Protein AF-A0A7J9KV29-F1 (afdb_monomer_lite)

InterPro domains:
  IPR006600 HTH CenpB-type DNA-binding domain [PF03221] (2-43)
  IPR006600 HTH CenpB-type DNA-binding domain [PS51253] (1-45)
  IPR009057 Homedomain-like superfamily [SSF46689] (1-42)

Foldseek 3Di:
DDLVVVQVVVQVVCCVVPNCPPVPDDCDPVVSVVVCVVVVPDDDDDDPCVVVDDVVVCVVVVVVVVVVCVVDDPVPDDDCPVVVVVVVVVVVVVVVVVD

Structure (mmCIF, N/CA/C/O backbone):
data_AF-A0A7J9KV29-F1
#
_entry.id   AF-A0A7J9KV29-F1
#
loop_
_atom_site.group_PDB
_atom_site.id
_atom_site.type_symbol
_atom_site.label_atom_id
_atom_site.label_alt_id
_atom_site.label_comp_id
_atom_site.label_asym_id
_atom_site.label_entity_id
_atom_site.label_seq_id
_atom_site.pdbx_PDB_ins_code
_atom_site.Cartn_x
_atom_site.Cartn_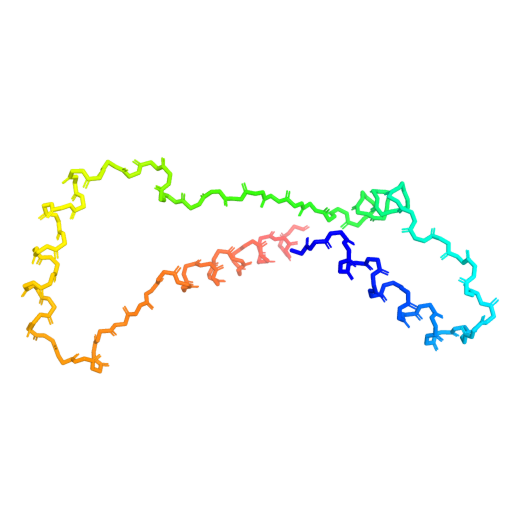y
_atom_site.Cartn_z
_atom_site.occupancy
_atom_site.B_iso_or_equiv
_atom_site.auth_seq_id
_atom_site.auth_comp_id
_atom_site.auth_asym_id
_atom_site.auth_atom_id
_atom_site.pdbx_PDB_model_num
ATOM 1 N N . MET A 1 1 ? 3.122 -1.171 -4.102 1.00 67.88 1 MET A N 1
ATOM 2 C CA . MET A 1 1 ? 4.313 -0.743 -4.874 1.00 67.88 1 MET A CA 1
ATOM 3 C C . MET A 1 1 ? 3.875 -0.362 -6.281 1.00 67.88 1 MET A C 1
ATOM 5 O O . MET A 1 1 ? 3.303 -1.204 -6.965 1.00 67.88 1 MET A O 1
ATOM 9 N N . THR A 1 2 ? 4.056 0.896 -6.693 1.00 84.44 2 THR A N 1
ATOM 10 C CA . THR A 1 2 ? 3.609 1.370 -8.018 1.00 84.44 2 THR A CA 1
ATOM 11 C C . THR A 1 2 ? 4.669 1.111 -9.092 1.00 84.44 2 THR A C 1
ATOM 13 O O . THR A 1 2 ? 5.845 0.903 -8.790 1.00 84.44 2 THR A O 1
ATOM 16 N N . GLY A 1 3 ? 4.259 1.100 -10.365 1.00 86.88 3 GLY A N 1
ATOM 17 C CA . GLY A 1 3 ? 5.184 0.939 -11.494 1.00 86.88 3 GLY A CA 1
ATOM 18 C C . GLY A 1 3 ? 6.237 2.047 -11.577 1.00 86.88 3 GLY A C 1
ATOM 19 O O . GLY A 1 3 ? 7.414 1.763 -11.794 1.00 86.88 3 GLY A O 1
ATOM 20 N N . GLU A 1 4 ? 5.824 3.283 -11.302 1.00 90.69 4 GLU A N 1
ATOM 21 C CA . GLU A 1 4 ? 6.693 4.464 -11.313 1.00 90.69 4 GLU A CA 1
ATOM 22 C C . GLU A 1 4 ? 7.807 4.385 -10.266 1.00 90.69 4 GLU A C 1
ATOM 24 O O . GLU A 1 4 ? 8.947 4.761 -10.543 1.00 90.69 4 GLU A O 1
ATOM 29 N N . MET A 1 5 ? 7.518 3.839 -9.078 1.00 91.50 5 MET A N 1
ATOM 30 C CA . MET A 1 5 ? 8.542 3.618 -8.051 1.00 91.50 5 MET A CA 1
ATOM 31 C C . MET A 1 5 ? 9.633 2.660 -8.540 1.00 91.50 5 MET A C 1
ATOM 33 O O . MET A 1 5 ? 10.817 2.921 -8.334 1.00 91.50 5 MET A O 1
ATOM 37 N N . ILE A 1 6 ? 9.248 1.575 -9.219 1.00 91.62 6 ILE A N 1
ATOM 38 C CA . ILE A 1 6 ? 10.193 0.593 -9.769 1.00 91.62 6 ILE A CA 1
ATOM 39 C C . ILE A 1 6 ? 11.062 1.246 -10.847 1.00 91.62 6 ILE A C 1
ATOM 41 O O . ILE A 1 6 ? 12.283 1.107 -10.820 1.00 91.62 6 ILE A O 1
ATOM 45 N N . GLN A 1 7 ? 10.458 2.004 -11.764 1.00 92.50 7 GLN A N 1
ATOM 46 C CA . GLN A 1 7 ? 11.192 2.718 -12.815 1.00 92.50 7 GLN A CA 1
ATOM 47 C C . GLN A 1 7 ? 12.158 3.757 -12.230 1.00 92.50 7 GLN A C 1
ATOM 49 O O . GLN A 1 7 ? 13.289 3.875 -12.696 1.00 92.50 7 GLN A O 1
ATOM 54 N N . THR A 1 8 ? 11.743 4.481 -11.189 1.00 92.94 8 THR A N 1
ATOM 55 C CA . THR A 1 8 ? 12.582 5.479 -10.506 1.00 92.94 8 THR A CA 1
ATOM 56 C C . THR A 1 8 ? 13.787 4.818 -9.847 1.00 92.94 8 THR A C 1
ATOM 58 O O . THR A 1 8 ? 14.922 5.236 -10.073 1.00 92.94 8 THR A O 1
ATOM 61 N N . LYS A 1 9 ? 13.572 3.719 -9.113 1.00 93.00 9 LYS A N 1
ATOM 62 C CA . LYS A 1 9 ? 14.666 2.962 -8.491 1.00 93.00 9 LYS A CA 1
ATOM 63 C C . LYS A 1 9 ? 15.601 2.322 -9.508 1.00 93.00 9 LYS A C 1
ATOM 65 O O . LYS A 1 9 ? 16.810 2.330 -9.299 1.00 93.00 9 LYS A O 1
ATOM 70 N N . ALA A 1 10 ? 15.077 1.838 -10.629 1.00 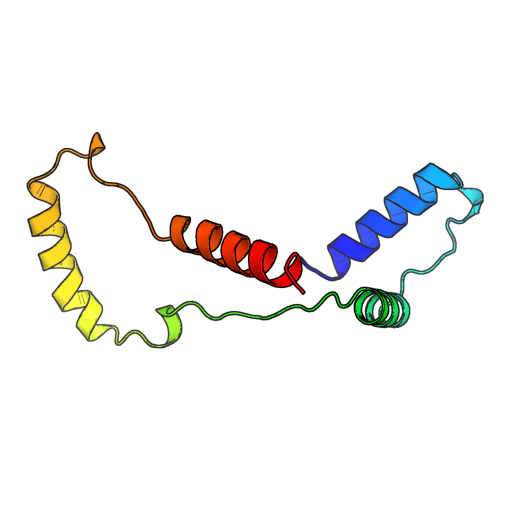91.12 10 ALA A N 1
ATOM 71 C CA . ALA A 1 10 ? 15.901 1.299 -11.702 1.00 91.12 10 ALA A CA 1
ATOM 72 C C . ALA A 1 10 ? 16.803 2.376 -12.336 1.00 91.12 10 ALA A C 1
ATOM 74 O O . ALA A 1 10 ? 17.981 2.114 -12.579 1.00 91.12 10 ALA A O 1
ATOM 75 N N . LYS A 1 11 ? 16.296 3.606 -12.517 1.00 90.62 11 LYS A N 1
ATOM 76 C CA . LYS A 1 11 ? 17.093 4.760 -12.978 1.00 90.62 11 LYS A CA 1
ATOM 77 C C . LYS A 1 11 ? 18.197 5.134 -11.991 1.00 90.62 11 LYS A C 1
ATOM 79 O O . LYS A 1 11 ? 19.343 5.301 -12.401 1.00 90.62 11 LYS A O 1
ATOM 84 N N . GLU A 1 12 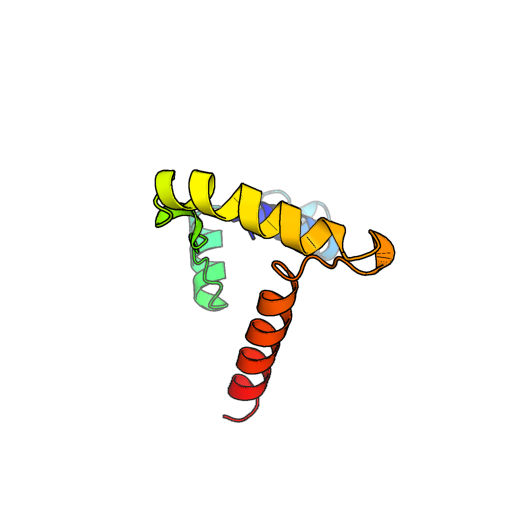? 17.869 5.236 -10.702 1.00 91.56 12 GLU A N 1
ATOM 85 C CA . GLU A 1 12 ? 18.857 5.499 -9.644 1.00 91.56 12 GLU A CA 1
ATOM 86 C C . GLU A 1 12 ? 19.967 4.439 -9.648 1.00 91.56 12 GLU A C 1
ATOM 88 O O . GLU A 1 12 ? 21.152 4.770 -9.579 1.00 91.56 12 GLU A O 1
ATOM 93 N N . PHE A 1 13 ? 19.590 3.164 -9.777 1.00 91.06 13 PHE A N 1
ATOM 94 C CA . PHE A 1 13 ? 20.535 2.052 -9.796 1.00 91.06 13 PHE A CA 1
ATOM 95 C C . PHE A 1 13 ? 21.436 2.084 -11.035 1.00 91.06 13 PHE A C 1
ATOM 97 O O . PHE A 1 13 ? 22.650 1.932 -10.915 1.00 91.06 13 PHE A O 1
ATOM 104 N N . LEU A 1 14 ? 20.866 2.350 -12.214 1.00 90.88 14 LEU A N 1
ATOM 105 C CA . LEU A 1 14 ? 21.622 2.483 -13.460 1.00 90.88 14 LEU A CA 1
ATOM 106 C C . LEU A 1 14 ? 22.662 3.606 -13.361 1.00 90.88 14 LEU A C 1
ATOM 108 O O . LEU A 1 14 ? 23.831 3.382 -13.678 1.00 90.88 14 LEU A O 1
ATOM 112 N N . LYS A 1 15 ? 22.260 4.774 -12.844 1.00 89.25 15 LYS A N 1
ATOM 113 C CA . LYS A 1 15 ? 23.159 5.915 -12.624 1.00 89.25 15 LYS A CA 1
ATOM 114 C C . LYS A 1 15 ? 24.268 5.585 -11.623 1.00 89.25 15 LYS A C 1
ATOM 116 O O . LYS A 1 15 ? 25.414 5.969 -11.832 1.00 89.25 15 LYS A O 1
ATOM 121 N N . LYS A 1 16 ? 23.961 4.847 -10.553 1.00 90.69 16 LYS A N 1
ATOM 122 C CA . LYS A 1 16 ? 24.962 4.432 -9.558 1.00 90.69 16 LYS A CA 1
ATOM 123 C C . LYS A 1 16 ? 26.000 3.464 -10.136 1.00 90.69 16 LYS A C 1
ATOM 125 O O . LYS A 1 16 ? 27.164 3.543 -9.761 1.00 90.69 16 LYS A O 1
ATOM 130 N N . MET A 1 17 ? 25.583 2.558 -11.018 1.00 88.88 17 MET A N 1
ATOM 131 C CA . MET A 1 17 ? 26.453 1.515 -11.573 1.00 88.88 17 MET A CA 1
ATOM 132 C C . MET A 1 17 ? 27.300 2.000 -12.752 1.00 88.88 17 MET A C 1
ATOM 134 O O . MET A 1 17 ? 28.449 1.588 -12.882 1.00 88.88 17 MET A O 1
ATOM 138 N N . TYR A 1 18 ? 26.740 2.859 -13.607 1.00 86.69 18 TYR A N 1
ATOM 139 C CA . TYR A 1 18 ? 27.348 3.224 -14.894 1.00 86.69 18 TYR A CA 1
ATOM 140 C C . TYR A 1 18 ? 27.547 4.737 -15.081 1.00 86.69 18 TYR A C 1
ATOM 142 O O . TYR A 1 18 ? 27.979 5.171 -16.149 1.00 86.69 18 TYR A O 1
ATOM 150 N N . GLY A 1 19 ? 27.247 5.555 -14.067 1.00 82.19 19 GLY A N 1
ATOM 151 C CA . GLY A 1 19 ? 27.303 7.014 -14.172 1.00 82.19 19 GLY A CA 1
ATOM 152 C C . GLY A 1 19 ? 26.278 7.561 -15.172 1.00 82.19 19 GLY A C 1
ATOM 153 O O . GLY A 1 19 ? 25.225 6.965 -15.395 1.00 82.19 19 GLY A O 1
ATOM 154 N N . ASP A 1 20 ? 26.588 8.698 -15.798 1.00 76.00 20 ASP A N 1
ATOM 155 C CA . ASP A 1 20 ? 25.697 9.347 -16.774 1.00 76.00 20 ASP A CA 1
ATOM 156 C C . ASP A 1 20 ? 25.825 8.774 -18.206 1.00 76.00 20 ASP A C 1
ATOM 158 O O . ASP A 1 20 ? 25.085 9.174 -19.105 1.00 76.00 20 ASP A O 1
ATOM 162 N N . ALA A 1 21 ? 26.713 7.792 -18.420 1.00 65.12 21 ALA A N 1
ATOM 163 C CA . ALA A 1 21 ? 27.001 7.198 -19.732 1.00 65.12 21 ALA A CA 1
ATOM 164 C C . ALA A 1 21 ? 25.817 6.427 -20.353 1.00 65.12 21 ALA A C 1
ATOM 166 O O . ALA A 1 21 ? 25.775 6.250 -21.564 1.00 65.12 21 ALA A O 1
ATOM 167 N N . ASN A 1 22 ? 24.848 5.998 -19.536 1.00 64.31 22 ASN A N 1
ATOM 168 C CA . ASN A 1 22 ? 23.661 5.243 -19.963 1.00 64.31 22 ASN A CA 1
ATOM 169 C C . ASN A 1 22 ? 22.345 6.012 -19.735 1.00 64.31 22 ASN A C 1
ATOM 171 O O . ASN A 1 22 ? 21.285 5.404 -19.568 1.00 64.31 22 ASN A O 1
ATOM 175 N N . SER A 1 23 ? 22.391 7.350 -19.724 1.00 64.94 23 SER A N 1
ATOM 176 C CA . SER A 1 23 ? 21.207 8.200 -19.493 1.00 64.94 23 SER A CA 1
ATOM 177 C C . SER A 1 23 ? 20.078 8.012 -20.521 1.00 64.94 23 SER A C 1
ATOM 179 O O . SER A 1 23 ? 18.931 8.351 -20.235 1.00 64.94 23 SER A O 1
ATOM 181 N N . GLU A 1 24 ? 20.372 7.413 -21.678 1.00 74.75 24 GLU A N 1
ATOM 182 C CA . GLU A 1 24 ? 19.407 7.149 -22.751 1.00 74.75 24 GLU A CA 1
ATOM 183 C C . GLU A 1 24 ? 18.545 5.894 -22.536 1.00 74.75 24 GLU A C 1
ATOM 185 O O . GLU A 1 24 ? 17.562 5.698 -23.257 1.00 74.75 24 GLU A O 1
ATOM 190 N N . PHE A 1 25 ? 18.864 5.026 -21.563 1.00 84.44 25 PHE A N 1
ATOM 191 C CA . PHE A 1 25 ? 18.069 3.814 -21.360 1.00 84.44 25 PHE A CA 1
ATOM 192 C C . PHE A 1 25 ? 16.649 4.159 -20.891 1.00 84.44 25 PHE A C 1
ATOM 194 O O . PHE A 1 25 ? 16.414 4.607 -19.764 1.00 84.44 25 PHE A O 1
ATOM 201 N N . ASN A 1 26 ? 15.672 3.900 -21.761 1.00 87.62 26 ASN A N 1
ATOM 202 C CA . ASN A 1 26 ? 14.273 4.146 -21.462 1.00 87.62 26 ASN A CA 1
ATOM 203 C C . ASN A 1 26 ? 13.646 2.953 -20.727 1.00 87.62 26 ASN A C 1
ATOM 205 O O . ASN A 1 26 ? 13.350 1.913 -21.319 1.00 87.62 26 ASN A O 1
ATOM 209 N N . PHE A 1 27 ? 13.364 3.142 -19.438 1.00 91.19 27 PHE A N 1
ATOM 210 C CA . PHE A 1 27 ? 12.555 2.234 -18.624 1.00 91.19 27 PHE A CA 1
ATOM 211 C C . PHE A 1 27 ? 11.074 2.334 -19.012 1.00 91.19 27 PHE A C 1
ATOM 213 O O . PHE A 1 27 ? 10.253 2.833 -18.246 1.00 91.19 27 PHE A O 1
ATOM 220 N N . SER A 1 28 ? 10.736 1.895 -20.223 1.00 93.00 28 SER A N 1
ATOM 221 C CA . SER A 1 28 ? 9.385 1.962 -20.782 1.00 93.00 28 SER A CA 1
ATOM 222 C C . SER A 1 28 ? 8.384 1.081 -20.021 1.00 93.00 28 SER A C 1
ATOM 224 O O . SER A 1 28 ? 8.759 0.217 -19.225 1.00 93.00 28 SER A O 1
ATOM 226 N N . ILE A 1 29 ? 7.091 1.261 -20.303 1.00 92.31 29 ILE A N 1
ATOM 227 C CA . ILE A 1 29 ? 6.026 0.404 -19.754 1.00 92.31 29 ILE A CA 1
ATOM 228 C C . ILE A 1 29 ? 6.265 -1.063 -20.145 1.00 92.31 29 ILE A C 1
ATOM 230 O O . ILE A 1 29 ? 6.215 -1.938 -19.288 1.00 92.31 29 ILE A O 1
ATOM 234 N N . GLY A 1 30 ? 6.637 -1.333 -21.401 1.00 94.38 30 GLY A N 1
ATOM 235 C CA . GLY A 1 30 ? 6.935 -2.696 -21.855 1.00 94.38 30 GLY A CA 1
ATOM 236 C C . GLY A 1 30 ? 8.167 -3.313 -21.180 1.00 94.38 30 GLY A C 1
ATOM 237 O O . GLY A 1 30 ? 8.193 -4.517 -20.922 1.00 94.38 30 GLY A O 1
ATOM 238 N N . TRP A 1 31 ? 9.183 -2.508 -20.844 1.00 94.75 31 TRP A N 1
ATOM 239 C CA . TRP A 1 31 ? 10.292 -2.972 -20.003 1.00 94.75 31 TRP A CA 1
ATOM 240 C C . TRP A 1 31 ? 9.796 -3.337 -18.601 1.00 94.75 31 TRP A C 1
ATOM 242 O O . TRP A 1 31 ? 10.123 -4.414 -18.106 1.00 94.75 31 TRP A O 1
ATOM 252 N N . LEU A 1 32 ? 8.970 -2.480 -17.994 1.00 94.00 32 LEU A N 1
ATOM 253 C CA . LEU A 1 32 ? 8.430 -2.684 -16.652 1.00 94.00 32 LEU A CA 1
ATOM 254 C C . LEU A 1 32 ? 7.556 -3.943 -16.570 1.00 94.00 32 LEU A C 1
ATOM 256 O O . LEU A 1 32 ? 7.679 -4.702 -15.613 1.00 94.00 32 LEU A O 1
ATOM 260 N N . GLU A 1 33 ? 6.700 -4.190 -17.560 1.00 92.31 33 GLU A N 1
ATOM 261 C CA . GLU A 1 33 ? 5.865 -5.396 -17.620 1.00 92.31 33 GLU A CA 1
ATOM 2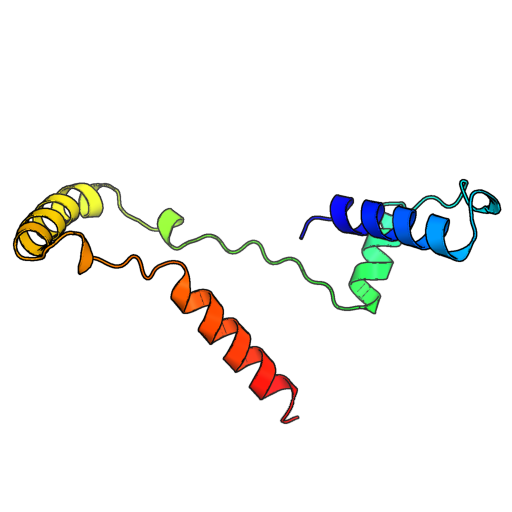62 C C . GLU A 1 33 ? 6.712 -6.662 -17.727 1.00 92.31 33 GLU A C 1
ATOM 264 O O . GLU A 1 33 ? 6.530 -7.600 -16.953 1.00 92.31 33 GLU A O 1
ATOM 269 N N . ARG A 1 34 ? 7.706 -6.669 -18.624 1.00 93.75 34 ARG A N 1
ATOM 270 C CA . ARG A 1 34 ? 8.639 -7.797 -18.760 1.00 93.75 34 ARG A CA 1
ATOM 271 C C . ARG A 1 34 ? 9.474 -8.007 -17.502 1.00 93.75 34 ARG A C 1
ATOM 273 O O . ARG A 1 34 ? 9.755 -9.147 -17.153 1.00 93.75 34 ARG A O 1
ATOM 280 N N . PHE A 1 35 ? 9.891 -6.930 -16.845 1.00 91.69 35 PHE A N 1
ATOM 281 C CA . PHE A 1 35 ? 10.638 -6.984 -15.593 1.00 91.69 35 PHE A CA 1
ATOM 282 C C . PHE A 1 35 ? 9.794 -7.604 -14.476 1.00 91.69 35 PHE A C 1
ATOM 284 O O . PHE A 1 35 ? 10.243 -8.539 -13.820 1.00 91.69 35 PHE A O 1
ATOM 291 N N . LYS A 1 36 ? 8.547 -7.144 -14.317 1.00 91.75 36 LYS A N 1
ATOM 292 C CA . LYS A 1 36 ? 7.599 -7.714 -13.354 1.00 91.75 36 LYS A CA 1
ATOM 293 C C . LYS A 1 36 ? 7.316 -9.185 -13.636 1.00 91.75 36 LYS A C 1
ATOM 295 O O . LYS A 1 36 ? 7.354 -9.971 -12.703 1.00 91.75 36 LYS A O 1
ATOM 300 N N . ALA A 1 37 ? 7.097 -9.555 -14.898 1.00 91.12 37 ALA A N 1
ATOM 301 C CA . ALA A 1 37 ? 6.830 -10.937 -15.288 1.00 91.12 37 ALA A CA 1
ATOM 302 C C . ALA A 1 37 ? 8.006 -11.875 -14.970 1.00 91.12 37 ALA A C 1
ATOM 304 O O . ALA A 1 37 ? 7.790 -12.964 -14.456 1.00 91.12 37 ALA A O 1
ATOM 305 N N . ARG A 1 38 ? 9.253 -11.448 -15.220 1.00 93.31 38 ARG A N 1
ATOM 306 C CA . ARG A 1 38 ? 10.453 -12.255 -14.917 1.00 93.31 38 ARG A CA 1
ATOM 307 C C . ARG A 1 38 ? 10.702 -12.458 -13.425 1.00 93.31 38 ARG A C 1
ATOM 309 O O . ARG A 1 38 ? 11.354 -13.426 -13.064 1.00 93.31 38 ARG A O 1
ATOM 316 N N . LEU A 1 39 ? 10.265 -11.514 -12.596 1.00 89.75 39 LEU A N 1
ATOM 317 C CA . LEU A 1 39 ? 10.460 -11.537 -11.143 1.00 89.75 39 LEU A CA 1
ATOM 318 C C . LEU A 1 39 ? 9.175 -11.881 -10.383 1.00 89.75 39 LEU A C 1
ATOM 320 O O . LEU A 1 39 ? 9.124 -11.695 -9.172 1.00 89.75 39 LEU A O 1
ATOM 324 N N . GLU A 1 40 ? 8.127 -12.295 -11.100 1.00 86.88 40 GLU A N 1
ATOM 325 C CA . GLU A 1 40 ? 6.811 -12.633 -10.546 1.00 86.88 40 GLU A CA 1
ATOM 326 C C . GLU A 1 40 ? 6.218 -11.534 -9.635 1.00 86.88 40 GLU A C 1
ATOM 328 O O . GLU A 1 40 ? 5.460 -11.789 -8.696 1.00 86.88 40 GLU A O 1
ATOM 333 N N . ILE A 1 41 ? 6.532 -10.264 -9.930 1.00 86.31 41 ILE A N 1
ATOM 334 C CA . ILE A 1 41 ? 6.039 -9.108 -9.173 1.00 86.31 41 ILE A CA 1
ATOM 335 C C . ILE A 1 41 ? 4.588 -8.842 -9.570 1.00 86.31 41 ILE A C 1
ATOM 337 O O . ILE A 1 41 ? 4.298 -8.130 -10.537 1.00 86.31 41 ILE A O 1
ATOM 341 N N . ASN A 1 42 ? 3.675 -9.369 -8.764 1.00 80.44 42 ASN A N 1
ATOM 342 C CA . ASN A 1 42 ? 2.242 -9.184 -8.927 1.00 80.44 42 ASN A CA 1
ATOM 343 C C . ASN A 1 42 ? 1.706 -8.073 -8.013 1.00 80.44 42 ASN A C 1
ATOM 345 O O . ASN A 1 42 ? 2.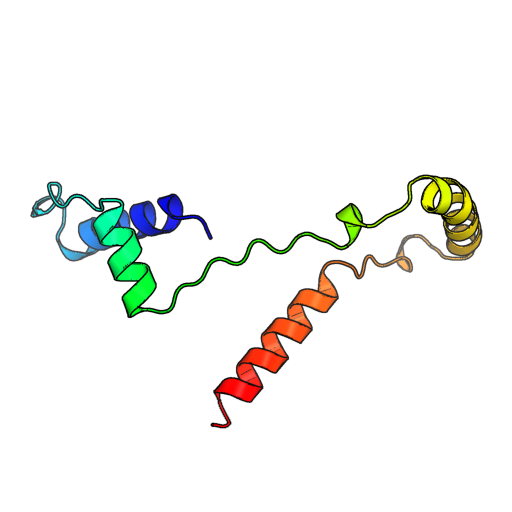115 -7.918 -6.863 1.00 80.44 42 ASN A O 1
ATOM 349 N N . SER A 1 43 ? 0.772 -7.278 -8.536 1.00 71.75 43 SER A N 1
ATOM 350 C CA . SER A 1 43 ? 0.075 -6.225 -7.794 1.00 71.75 43 SER A CA 1
ATOM 351 C C . SER A 1 43 ? -1.386 -6.616 -7.645 1.00 71.75 43 SER A C 1
ATOM 353 O O . SER A 1 43 ? -2.151 -6.515 -8.601 1.00 71.75 43 SER A O 1
ATOM 355 N N . TYR A 1 44 ? -1.789 -6.995 -6.439 1.00 72.00 44 TYR A N 1
ATOM 356 C CA . TYR A 1 44 ? -3.185 -7.277 -6.131 1.00 72.00 44 TYR A CA 1
ATOM 357 C C . TYR A 1 44 ? -3.819 -6.052 -5.488 1.00 72.00 44 TYR A C 1
ATOM 359 O O . TYR A 1 44 ? -3.380 -5.594 -4.432 1.00 72.00 44 TYR A O 1
ATOM 367 N N . ARG A 1 45 ? -4.874 -5.522 -6.111 1.00 65.06 45 ARG A N 1
ATOM 368 C CA . ARG A 1 45 ? -5.731 -4.537 -5.455 1.00 65.06 45 ARG A CA 1
ATOM 369 C C . ARG A 1 45 ? -6.643 -5.296 -4.498 1.00 65.06 45 ARG A C 1
ATOM 371 O O . ARG A 1 45 ? -7.638 -5.872 -4.924 1.00 65.06 45 ARG A O 1
ATOM 378 N N . ARG A 1 46 ? -6.284 -5.326 -3.217 1.00 64.56 46 ARG A N 1
ATOM 379 C CA . ARG A 1 46 ? -7.198 -5.786 -2.170 1.00 64.56 46 ARG A CA 1
ATOM 380 C C . ARG A 1 46 ? -8.116 -4.626 -1.810 1.00 64.56 46 ARG A C 1
ATOM 382 O O . ARG A 1 46 ? -7.641 -3.545 -1.471 1.00 64.56 46 ARG A O 1
ATOM 389 N N . PHE A 1 47 ? -9.417 -4.835 -1.947 1.00 60.25 47 PHE A N 1
ATOM 390 C CA . PHE A 1 47 ? -10.397 -3.963 -1.320 1.00 60.25 47 PHE A CA 1
ATOM 391 C C . PHE A 1 47 ? -10.485 -4.386 0.146 1.00 60.25 47 PHE A C 1
ATOM 393 O O . PHE A 1 47 ? -10.571 -5.580 0.427 1.00 60.25 47 PHE A O 1
ATOM 400 N N . GLY A 1 48 ? -10.398 -3.427 1.068 1.00 60.50 48 GLY A N 1
ATOM 401 C CA . GLY A 1 48 ? -10.739 -3.694 2.462 1.00 60.50 48 GLY A CA 1
ATOM 402 C C . GLY A 1 48 ? -12.217 -4.073 2.575 1.00 60.50 48 GLY A C 1
ATOM 403 O O . GLY A 1 48 ? -13.019 -3.727 1.702 1.00 60.50 48 GLY A O 1
ATOM 404 N N . GLU A 1 49 ? -12.588 -4.752 3.658 1.00 61.78 49 GLU A N 1
ATOM 405 C CA . GLU A 1 49 ? -13.976 -5.161 3.946 1.00 61.78 49 GLU A CA 1
ATOM 406 C C . GLU A 1 49 ? -14.967 -3.982 3.952 1.00 61.78 49 GLU A C 1
ATOM 408 O O . GLU A 1 49 ? -16.167 -4.174 3.788 1.00 61.78 49 GLU A O 1
ATOM 413 N N . SER A 1 50 ? -14.452 -2.750 4.027 1.00 61.97 50 SER A N 1
ATOM 414 C CA . SER A 1 50 ? -15.150 -1.467 3.909 1.00 61.97 50 SER A CA 1
ATOM 415 C C . SER A 1 50 ? -16.133 -1.373 2.736 1.00 61.97 50 SER A C 1
ATOM 417 O O . SER A 1 50 ? -17.121 -0.653 2.833 1.00 61.97 50 SER A O 1
ATOM 419 N N . GLY A 1 51 ? -15.883 -2.082 1.629 1.00 59.06 51 GLY A N 1
ATOM 420 C CA . 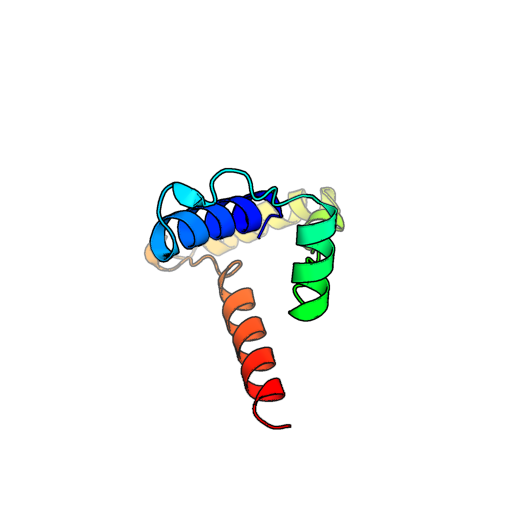GLY A 1 51 ? -16.760 -2.077 0.450 1.00 59.06 51 GLY A CA 1
ATOM 421 C C . GLY A 1 51 ? -18.044 -2.906 0.587 1.00 59.06 51 GLY A C 1
ATOM 422 O O . GLY A 1 51 ? -18.918 -2.795 -0.268 1.00 59.06 51 GLY A O 1
ATOM 423 N N . LEU A 1 52 ? -18.156 -3.734 1.630 1.00 60.47 52 LEU A N 1
ATOM 424 C CA . LEU A 1 52 ? -19.306 -4.608 1.901 1.00 60.47 52 LEU A CA 1
ATOM 425 C C . LEU A 1 52 ? -20.114 -4.159 3.127 1.00 60.47 52 LEU A C 1
ATOM 427 O O . LEU A 1 52 ? -21.058 -4.842 3.524 1.00 60.47 52 LEU A O 1
ATOM 431 N N . ILE A 1 53 ? -19.746 -3.036 3.749 1.00 64.62 53 ILE A N 1
ATOM 432 C CA . ILE A 1 53 ? -20.376 -2.599 4.992 1.00 64.62 53 ILE A CA 1
ATOM 433 C C . ILE A 1 53 ? -21.694 -1.886 4.687 1.00 64.62 53 ILE A C 1
ATOM 435 O O . ILE A 1 53 ? -21.734 -0.882 3.979 1.00 64.62 53 ILE A O 1
ATOM 439 N N . VAL A 1 54 ? -22.779 -2.399 5.266 1.00 76.69 54 VAL A N 1
ATOM 440 C CA . VAL A 1 54 ? -24.083 -1.731 5.294 1.00 76.69 54 VAL A CA 1
ATOM 441 C C . VAL A 1 54 ? -24.000 -0.583 6.300 1.00 76.69 54 VAL A C 1
ATOM 443 O O . VAL A 1 54 ? -23.793 -0.822 7.487 1.00 76.69 54 VAL A O 1
ATOM 446 N N . VAL A 1 55 ? -24.133 0.659 5.829 1.00 74.44 55 VAL A N 1
ATOM 447 C CA . VAL A 1 55 ? -23.953 1.879 6.643 1.00 74.44 55 VAL A CA 1
ATOM 448 C C . VAL A 1 55 ? -24.893 1.909 7.853 1.00 74.44 55 VAL A C 1
ATOM 450 O O . VAL A 1 55 ? -24.480 2.313 8.933 1.00 74.44 55 VAL A O 1
ATOM 453 N N . GLU A 1 56 ? -26.112 1.389 7.713 1.00 76.06 56 GLU A N 1
ATOM 454 C CA . GLU A 1 56 ? -27.088 1.279 8.809 1.00 76.06 56 GLU A CA 1
ATOM 455 C C . GLU A 1 56 ? -26.558 0.429 9.977 1.00 76.06 56 GLU A C 1
ATOM 457 O O . GLU A 1 56 ? -26.719 0.802 11.136 1.00 76.06 56 GLU A O 1
ATOM 462 N N . ASN A 1 57 ? -25.808 -0.643 9.695 1.00 76.31 57 ASN A N 1
ATOM 463 C CA . ASN A 1 57 ? -25.190 -1.461 10.743 1.00 76.31 57 ASN A CA 1
ATOM 464 C C . ASN A 1 57 ? -24.078 -0.708 11.493 1.00 76.31 57 ASN A C 1
ATOM 466 O O . ASN A 1 57 ? -23.775 -1.046 12.636 1.00 76.31 57 ASN A O 1
ATOM 470 N N . ILE A 1 58 ? -23.444 0.289 10.864 1.00 80.31 58 ILE A N 1
ATOM 471 C CA . ILE A 1 58 ? -22.409 1.116 11.500 1.00 80.31 58 ILE A CA 1
ATOM 472 C C . ILE A 1 58 ? -23.051 2.091 12.490 1.00 80.31 58 ILE A C 1
ATOM 474 O O . ILE A 1 58 ? -22.552 2.232 13.608 1.00 80.31 58 ILE A O 1
ATOM 478 N N . GLU A 1 59 ? -24.147 2.739 12.088 1.00 85.06 59 GLU A N 1
ATOM 479 C CA . GLU A 1 59 ? -24.865 3.719 12.913 1.00 85.06 59 GLU A CA 1
ATOM 480 C C . GLU A 1 59 ? -25.389 3.094 14.216 1.00 85.06 59 GLU A C 1
ATOM 482 O O . GLU A 1 59 ? -25.284 3.709 15.277 1.00 85.06 59 GLU A O 1
ATOM 487 N N . ASP A 1 60 ? -25.838 1.837 14.171 1.00 85.94 60 ASP A N 1
ATOM 488 C CA . ASP A 1 60 ? -26.296 1.112 15.363 1.00 85.94 60 ASP A CA 1
ATOM 489 C C . ASP A 1 60 ? -25.146 0.540 16.213 1.00 85.94 60 ASP A C 1
ATOM 491 O O . ASP A 1 60 ? -25.246 0.461 17.444 1.00 85.94 60 ASP A O 1
ATOM 495 N N . ALA A 1 61 ? -24.041 0.122 15.585 1.00 85.81 61 ALA A N 1
ATOM 496 C CA . ALA A 1 61 ? -22.929 -0.537 16.275 1.00 85.81 61 ALA A CA 1
ATOM 497 C C . ALA A 1 61 ? -21.951 0.448 16.935 1.00 85.81 61 ALA A C 1
ATOM 499 O O . ALA A 1 61 ? -21.429 0.166 18.018 1.00 85.81 61 ALA A O 1
ATOM 500 N N . LEU A 1 62 ? -21.693 1.610 16.323 1.00 88.38 62 LEU A N 1
ATOM 501 C CA . LEU A 1 62 ? -20.724 2.587 16.836 1.00 88.38 62 LEU A CA 1
ATOM 502 C C . LEU A 1 62 ? -21.051 3.093 18.251 1.00 88.38 62 LEU A C 1
ATOM 504 O O . LEU A 1 62 ? -20.131 3.129 19.075 1.00 88.38 62 LEU A O 1
ATOM 508 N N . PRO A 1 63 ? -22.305 3.452 18.590 1.00 92.38 63 PRO A N 1
ATOM 509 C CA . PRO A 1 63 ? -22.655 3.865 19.947 1.00 92.38 63 PRO A CA 1
ATOM 510 C C . PRO A 1 63 ? -22.392 2.764 20.981 1.00 92.38 63 PRO A C 1
ATOM 512 O O . PRO A 1 63 ? -21.868 3.041 22.058 1.00 92.38 63 PRO A O 1
ATOM 515 N N . GLN A 1 64 ? -22.684 1.504 20.639 1.00 92.19 64 GLN A N 1
ATOM 516 C CA . GLN A 1 64 ? -22.482 0.354 21.528 1.00 92.19 64 GLN A CA 1
ATOM 517 C C . GLN A 1 64 ? -20.995 0.089 21.787 1.00 92.19 64 GLN A C 1
ATOM 519 O O . GLN A 1 64 ? -20.594 -0.189 22.919 1.00 92.19 64 GLN A O 1
ATOM 524 N N . ILE A 1 65 ? -20.160 0.218 20.752 1.00 90.50 65 ILE A N 1
ATOM 525 C CA . ILE A 1 65 ? -18.704 0.101 20.882 1.00 90.50 65 ILE A CA 1
ATOM 526 C C . ILE A 1 65 ? -18.165 1.225 21.771 1.00 90.50 65 ILE A C 1
ATOM 528 O O . ILE A 1 65 ? -17.400 0.946 22.691 1.00 90.50 65 ILE A O 1
ATOM 532 N N . ARG A 1 66 ? -18.597 2.477 21.561 1.00 90.81 66 ARG A N 1
ATOM 533 C CA . ARG A 1 66 ? -18.171 3.623 22.386 1.00 90.81 66 ARG A CA 1
ATOM 534 C C . ARG A 1 66 ? -18.531 3.434 23.859 1.00 90.81 66 ARG A C 1
ATOM 536 O O . ARG A 1 66 ? -17.646 3.552 24.698 1.00 90.81 66 ARG A O 1
ATOM 543 N N . ALA A 1 67 ? -19.769 3.038 24.157 1.00 93.62 67 ALA A N 1
ATOM 544 C CA . ALA A 1 67 ? -20.209 2.763 25.527 1.00 93.62 67 ALA A CA 1
ATOM 545 C C . ALA A 1 67 ? -19.388 1.645 26.197 1.00 93.62 67 ALA A C 1
ATOM 547 O O . ALA A 1 67 ? -19.117 1.681 27.395 1.00 93.62 67 ALA A O 1
ATOM 548 N N . LYS A 1 68 ? -18.949 0.641 25.427 1.00 92.62 68 LYS A N 1
ATOM 549 C CA . LYS A 1 68 ? -18.067 -0.411 25.942 1.00 92.62 68 LYS A CA 1
ATOM 550 C C . LYS A 1 68 ? -16.659 0.115 26.231 1.00 92.62 68 LYS A C 1
ATOM 552 O O . LYS A 1 68 ? -16.097 -0.245 27.264 1.00 92.62 68 LYS A O 1
ATOM 557 N N . LEU A 1 69 ? -16.116 0.953 25.344 1.00 91.56 69 LEU A N 1
ATOM 558 C CA . LEU A 1 69 ? -14.778 1.544 25.457 1.00 91.56 69 LEU A CA 1
ATOM 559 C C . LEU A 1 69 ? -14.652 2.536 26.620 1.00 91.56 69 LEU A C 1
ATOM 561 O O . LEU A 1 69 ? -13.570 2.639 27.180 1.00 91.56 69 LEU A O 1
ATOM 565 N N . GLU A 1 70 ? -15.737 3.195 27.038 1.00 93.06 70 GLU A N 1
ATOM 566 C CA . GLU A 1 70 ? -15.749 4.095 28.208 1.00 93.06 70 GLU A CA 1
ATOM 567 C C . GLU A 1 70 ? -15.314 3.416 29.519 1.00 93.06 70 GLU A C 1
ATOM 569 O O . GLU A 1 70 ? -14.889 4.093 30.452 1.00 93.06 70 GLU A O 1
ATOM 574 N N . ASN A 1 71 ? -15.374 2.083 29.592 1.00 95.00 71 ASN A N 1
ATOM 575 C CA . ASN A 1 71 ? -14.931 1.320 30.763 1.00 95.00 71 ASN A CA 1
ATOM 576 C C . ASN A 1 71 ? -13.413 1.074 30.801 1.00 95.00 71 ASN A C 1
ATOM 578 O O . ASN A 1 71 ? -12.926 0.437 31.735 1.00 95.00 71 ASN A O 1
ATOM 582 N N . PHE A 1 72 ? -12.677 1.520 29.784 1.00 92.12 72 PHE A N 1
ATOM 583 C CA . PHE A 1 72 ? -11.241 1.312 29.649 1.00 92.12 72 PHE A CA 1
ATOM 584 C C . PHE A 1 72 ? -10.518 2.657 29.584 1.00 92.12 72 PHE A C 1
ATOM 586 O O . PHE A 1 72 ? -10.993 3.609 28.963 1.00 92.12 72 PHE A O 1
ATOM 593 N N . ASP A 1 73 ? -9.337 2.734 30.196 1.00 93.50 73 ASP A N 1
ATOM 594 C CA . ASP A 1 73 ? -8.462 3.888 30.012 1.00 93.50 73 ASP A CA 1
ATOM 595 C C . ASP A 1 73 ? -7.976 3.942 28.557 1.00 93.50 73 ASP A C 1
ATOM 597 O O . ASP A 1 73 ? -7.687 2.919 27.940 1.00 93.50 73 ASP A O 1
ATOM 601 N N . TRP A 1 74 ? -7.769 5.150 28.026 1.00 86.38 74 TRP A N 1
ATOM 602 C CA . TRP A 1 74 ? -7.255 5.351 26.663 1.00 86.38 74 TRP A CA 1
ATOM 603 C C . TRP A 1 74 ? -5.945 4.609 26.371 1.00 86.38 74 TRP A C 1
ATOM 605 O O . TRP A 1 74 ? -5.722 4.182 25.243 1.00 86.38 74 TRP A O 1
ATOM 615 N N . LYS A 1 75 ? -5.088 4.437 27.384 1.00 89.75 75 LYS A N 1
ATOM 616 C CA . LYS A 1 75 ? -3.819 3.698 27.277 1.00 89.75 75 LYS A CA 1
ATOM 617 C C . LYS A 1 75 ? -4.013 2.192 27.033 1.00 89.75 75 LYS A C 1
ATOM 619 O O . LYS A 1 75 ? -3.073 1.529 26.614 1.00 89.75 75 LYS A O 1
ATOM 624 N N . ASP A 1 76 ? -5.209 1.676 27.310 1.00 89.25 76 ASP A N 1
ATOM 625 C CA . ASP A 1 76 ? -5.569 0.262 27.213 1.00 89.25 76 ASP A CA 1
ATOM 626 C C . ASP A 1 76 ? -6.432 -0.039 25.969 1.00 89.25 76 ASP A C 1
ATOM 628 O O . ASP A 1 76 ? -6.847 -1.179 25.756 1.00 89.25 76 ASP A O 1
ATOM 632 N N . ILE A 1 77 ? -6.689 0.965 25.119 1.00 88.56 77 ILE A N 1
ATOM 633 C CA . ILE A 1 77 ? -7.429 0.824 23.860 1.00 88.56 77 ILE A CA 1
ATOM 634 C C . ILE A 1 77 ? -6.428 0.793 22.702 1.00 88.56 77 ILE A C 1
ATOM 636 O O . ILE A 1 77 ? -5.819 1.805 22.358 1.00 88.56 77 ILE A O 1
ATOM 640 N N . TYR A 1 78 ? -6.281 -0.372 22.072 1.00 81.38 78 TYR A N 1
ATOM 641 C CA . TYR A 1 78 ? -5.332 -0.591 20.980 1.00 81.38 78 TYR A CA 1
ATOM 642 C C . TYR A 1 78 ? -6.055 -0.772 19.645 1.00 81.38 78 TYR A C 1
ATOM 644 O O . TYR A 1 78 ? -7.046 -1.499 19.561 1.00 81.38 78 TYR A O 1
ATOM 652 N N . ASN A 1 79 ? -5.530 -0.146 18.590 1.00 77.56 79 ASN A N 1
ATOM 653 C CA . ASN A 1 79 ? -5.962 -0.422 17.225 1.00 77.56 79 ASN A CA 1
ATOM 654 C C . ASN A 1 79 ? -5.241 -1.675 16.704 1.00 77.56 79 ASN A C 1
ATOM 656 O O . ASN A 1 79 ? -4.017 -1.762 16.797 1.00 77.56 79 ASN A O 1
ATOM 660 N N . MET A 1 80 ? -5.993 -2.655 16.202 1.00 74.00 80 MET A N 1
ATOM 661 C CA . MET A 1 80 ? -5.456 -3.957 15.773 1.00 74.00 80 MET A CA 1
ATOM 662 C C . MET A 1 80 ? -5.642 -4.224 14.270 1.00 74.00 80 MET A C 1
ATOM 664 O O . MET A 1 80 ? -5.232 -5.276 13.777 1.00 74.00 80 MET A O 1
ATOM 668 N N . ASP A 1 81 ? -6.221 -3.271 13.538 1.00 68.00 81 ASP A N 1
ATOM 669 C CA . ASP A 1 81 ? -6.459 -3.333 12.089 1.00 68.00 81 ASP A CA 1
ATOM 670 C C . ASP A 1 81 ? -5.176 -3.552 11.260 1.00 68.00 81 ASP A C 1
ATOM 672 O O . ASP A 1 81 ? -5.190 -4.320 10.298 1.00 68.00 81 ASP A O 1
ATOM 676 N N . ASP A 1 82 ? -4.045 -2.987 11.682 1.00 57.56 82 ASP A N 1
ATOM 677 C CA . ASP A 1 82 ? -2.756 -3.114 10.988 1.00 57.56 82 ASP A CA 1
ATOM 678 C C . ASP A 1 82 ? -1.946 -4.365 11.388 1.00 57.56 82 ASP A C 1
ATOM 680 O O . ASP A 1 82 ? -0.997 -4.757 10.701 1.00 57.56 82 ASP A O 1
ATOM 684 N N . ILE A 1 83 ? -2.315 -5.045 12.480 1.00 57.53 83 ILE A N 1
ATOM 685 C CA . ILE A 1 83 ? -1.525 -6.157 13.038 1.00 57.53 83 ILE A CA 1
ATOM 686 C C . ILE A 1 83 ? -1.776 -7.470 12.274 1.00 57.53 83 ILE A C 1
ATOM 688 O O . ILE A 1 83 ? -0.854 -8.266 12.074 1.00 57.53 83 ILE A O 1
ATOM 692 N N . GLY A 1 84 ? -2.996 -7.695 11.777 1.00 57.62 84 GLY A N 1
ATOM 693 C CA . GLY A 1 84 ? -3.349 -8.918 11.038 1.00 57.62 84 GLY A CA 1
ATOM 694 C C . GLY A 1 84 ? -2.567 -9.099 9.729 1.00 57.62 84 GLY A C 1
ATOM 695 O O . GLY A 1 84 ? -2.242 -10.222 9.333 1.00 57.62 84 GLY A O 1
ATOM 696 N N . LEU A 1 85 ? -2.187 -7.992 9.084 1.00 58.66 85 LEU A N 1
ATOM 697 C CA . LEU A 1 85 ? -1.386 -7.992 7.857 1.00 58.66 85 LEU A CA 1
ATOM 698 C C . LEU A 1 85 ? 0.035 -8.523 8.090 1.00 58.66 85 LEU A C 1
ATOM 700 O O . LEU A 1 85 ? 0.583 -9.211 7.225 1.00 58.66 85 LEU A O 1
ATOM 704 N N . PHE A 1 86 ? 0.606 -8.262 9.268 1.00 54.12 86 PHE A N 1
ATOM 705 C CA . PHE A 1 86 ? 1.956 -8.695 9.624 1.00 54.12 86 PHE A CA 1
ATOM 706 C C . PHE A 1 86 ? 2.042 -10.224 9.772 1.00 54.12 86 PHE A C 1
ATOM 708 O O . PHE A 1 86 ? 2.950 -10.855 9.229 1.00 54.12 86 PHE A O 1
ATOM 715 N N . TYR A 1 87 ? 1.044 -10.845 10.410 1.00 56.75 87 TYR A N 1
ATOM 716 C CA . TYR A 1 87 ? 1.003 -12.300 10.601 1.00 56.75 87 TYR A CA 1
ATOM 717 C C . TYR A 1 87 ? 0.675 -13.074 9.316 1.00 56.75 87 TYR A C 1
ATOM 719 O O . TYR A 1 87 ? 1.248 -14.139 9.075 1.00 56.75 87 TYR A O 1
ATOM 727 N N . HIS A 1 88 ? -0.185 -12.541 8.440 1.00 54.25 88 HIS A N 1
ATOM 728 C CA . HIS A 1 88 ? -0.464 -13.178 7.147 1.00 54.25 88 HIS A CA 1
ATOM 729 C C . HIS A 1 88 ? 0.732 -13.155 6.188 1.00 54.25 88 HIS A C 1
ATOM 731 O O . HIS A 1 88 ? 0.932 -14.121 5.450 1.00 54.25 88 HIS A O 1
ATOM 737 N N . LEU A 1 89 ? 1.556 -12.104 6.216 1.00 54.22 89 LEU A N 1
ATOM 738 C CA . LEU A 1 89 ? 2.801 -12.058 5.443 1.00 54.22 89 LEU A CA 1
ATOM 739 C C . LEU A 1 89 ? 3.828 -13.085 5.946 1.00 54.22 89 LEU A C 1
ATOM 741 O O . LEU A 1 89 ? 4.514 -13.704 5.136 1.00 54.22 89 LEU A O 1
ATOM 745 N N . GLN A 1 90 ? 3.899 -13.318 7.260 1.00 46.22 90 GLN A N 1
ATOM 746 C CA . GLN A 1 90 ? 4.845 -14.266 7.854 1.00 46.22 90 GLN A CA 1
ATOM 747 C C . GLN A 1 90 ? 4.479 -15.736 7.578 1.00 46.22 90 GLN A C 1
ATOM 749 O O . GLN A 1 90 ? 5.367 -16.542 7.304 1.00 46.22 90 GLN A O 1
ATOM 754 N N . ILE A 1 91 ? 3.187 -16.088 7.576 1.00 46.09 91 ILE A N 1
ATOM 755 C CA . ILE A 1 91 ? 2.723 -17.453 7.252 1.00 46.09 91 ILE A CA 1
ATOM 756 C C . ILE A 1 91 ? 3.023 -17.811 5.787 1.00 46.09 91 ILE A C 1
ATOM 758 O O . ILE A 1 91 ? 3.517 -18.904 5.511 1.00 46.09 91 ILE A O 1
ATOM 762 N N . LEU A 1 92 ? 2.792 -16.880 4.855 1.00 47.06 92 LEU A N 1
ATOM 763 C CA . LEU A 1 92 ? 3.134 -17.062 3.438 1.00 47.06 92 LEU A CA 1
ATOM 764 C C . LEU A 1 92 ? 4.644 -17.251 3.223 1.00 47.06 92 LEU A C 1
ATOM 766 O O . LEU A 1 92 ? 5.039 -18.075 2.405 1.00 47.06 92 LEU A O 1
ATOM 770 N N . PHE A 1 93 ? 5.483 -16.546 3.987 1.00 42.75 93 PHE A N 1
ATOM 771 C CA . PHE A 1 93 ? 6.942 -16.689 3.921 1.00 42.75 93 PHE A CA 1
ATOM 772 C C . PHE A 1 93 ? 7.448 -18.038 4.446 1.00 42.75 93 PHE A C 1
ATOM 774 O O . PHE A 1 93 ? 8.387 -18.591 3.885 1.00 42.75 93 PHE A O 1
ATOM 781 N N . ILE A 1 94 ? 6.840 -18.583 5.504 1.00 51.31 94 ILE A N 1
ATOM 782 C CA . ILE A 1 94 ? 7.239 -19.887 6.059 1.00 51.31 94 ILE A CA 1
ATOM 783 C C . ILE A 1 94 ? 6.806 -21.029 5.130 1.00 51.31 94 ILE A C 1
ATOM 785 O O . ILE A 1 94 ? 7.566 -21.971 4.933 1.00 51.31 94 ILE A O 1
ATOM 789 N N . SER A 1 95 ? 5.625 -20.926 4.513 1.00 46.59 95 SER A N 1
ATOM 790 C CA . SER A 1 95 ? 5.123 -21.953 3.591 1.00 46.59 95 SER A CA 1
ATOM 791 C C . SER A 1 95 ? 5.933 -22.046 2.292 1.00 46.59 95 SER A C 1
ATOM 793 O O . SER A 1 95 ? 6.071 -23.137 1.760 1.00 46.59 95 SER A O 1
ATOM 795 N N . LEU A 1 96 ? 6.499 -20.934 1.805 1.00 51.75 96 LEU A N 1
ATOM 796 C CA . LEU A 1 96 ? 7.349 -20.899 0.601 1.00 51.75 96 LEU A CA 1
ATOM 797 C C . LEU A 1 96 ? 8.800 -21.349 0.842 1.00 51.75 96 LEU A C 1
ATOM 799 O O . LEU A 1 96 ? 9.543 -21.540 -0.110 1.00 51.75 96 LEU A O 1
ATOM 803 N N . MET A 1 97 ? 9.221 -21.462 2.104 1.00 54.16 97 MET A N 1
ATOM 804 C CA . MET A 1 97 ? 10.568 -21.899 2.497 1.00 54.16 97 MET A CA 1
ATOM 805 C C . MET A 1 97 ? 10.597 -23.376 2.935 1.00 54.16 97 MET A C 1
ATOM 807 O O . MET A 1 97 ? 11.647 -23.870 3.346 1.00 54.16 97 MET A O 1
ATOM 811 N N . LEU A 1 98 ? 9.443 -24.054 2.902 1.00 47.56 98 LEU A N 1
ATOM 812 C CA . LEU A 1 98 ? 9.261 -25.464 3.270 1.00 47.56 98 LEU A CA 1
ATOM 813 C C . LEU A 1 98 ? 8.857 -26.359 2.080 1.00 47.56 98 LEU A C 1
ATOM 815 O O . LEU A 1 98 ? 8.639 -27.553 2.283 1.00 47.56 98 LEU A O 1
ATOM 819 N N . GLU A 1 99 ? 8.810 -25.808 0.865 1.00 46.16 99 GLU A N 1
ATOM 820 C CA . GLU A 1 99 ? 8.782 -26.533 -0.419 1.00 46.16 99 GLU A CA 1
ATOM 821 C C . GLU A 1 99 ? 10.110 -26.325 -1.159 1.00 46.16 99 GLU A C 1
ATOM 823 O O . GLU A 1 99 ? 10.575 -27.292 -1.805 1.00 46.16 99 GLU A O 1
#

pLDDT: mean 77.7, std 15.85, range [42.75, 95.0]

Secondary structure (DSSP, 8-state):
--HHHHHHHHHHHHHHHHGGGGTT----HHHHHHHHHHTT-----PPPGGGG--HHHHHHHHHHHHHHHTTS-GGG----TTHHHHHHHHHHHHHTT--

Sequence (99 aa):
MTGEMIQTKAKEFLKKMYGDANSEFNFSIGWLERFKARLEINSYRRFGESGLIVVENIEDALPQIRAKLENFDWKDIYNMDDIGLFYHLQILFISLMLE

Organism: Gossypium schwendimanii (NCBI:txid34291)

Radius of gyration: 22.66 Å; chains: 1; bounding box: 54×36×54 Å